Protein AF-A0A2H9LCH8-F1 (afdb_monomer_lite)

Foldseek 3Di:
DDDDDDDDDPVVVVLVVCCVVVVAVHSVRSVVVVVVVVCVVVVVDDPPVVVVVVVVVVVVVVVVVCVVVVNDDDDDPCVVCPVNNVVVD

Structure (mmCIF, N/CA/C/O backbone):
data_AF-A0A2H9LCH8-F1
#
_entry.id   AF-A0A2H9LCH8-F1
#
loop_
_atom_site.group_PDB
_atom_site.id
_atom_site.type_symbol
_atom_site.label_atom_id
_atom_site.label_alt_id
_atom_site.label_comp_id
_atom_site.label_asym_id
_atom_site.label_entity_id
_atom_site.label_seq_id
_atom_site.pdbx_PDB_ins_code
_atom_site.Cartn_x
_atom_site.Cartn_y
_atom_site.Cartn_z
_atom_site.occupancy
_atom_site.B_iso_or_equiv
_atom_site.auth_seq_id
_atom_site.auth_comp_id
_atom_site.auth_asym_id
_atom_site.auth_atom_id
_atom_site.pdbx_PDB_model_num
ATOM 1 N N . MET A 1 1 ? 12.220 9.901 1.846 1.00 53.00 1 MET A N 1
ATOM 2 C CA . MET A 1 1 ? 13.592 9.460 1.515 1.00 53.00 1 MET A CA 1
ATOM 3 C C . MET A 1 1 ? 13.736 9.507 0.002 1.00 53.00 1 MET A C 1
ATOM 5 O O . MET A 1 1 ? 12.855 8.995 -0.675 1.00 53.00 1 MET A O 1
ATOM 9 N N . MET A 1 2 ? 14.753 10.191 -0.520 1.00 59.88 2 MET A N 1
ATOM 10 C CA . MET A 1 2 ? 14.976 10.330 -1.963 1.00 59.88 2 MET A CA 1
ATOM 11 C C . MET A 1 2 ? 16.029 9.295 -2.371 1.00 59.88 2 MET A C 1
ATOM 13 O O . MET A 1 2 ? 17.115 9.283 -1.796 1.00 59.88 2 MET A O 1
ATOM 17 N N . LEU A 1 3 ? 15.677 8.382 -3.277 1.00 77.62 3 LEU A N 1
ATOM 18 C CA . LEU A 1 3 ? 16.552 7.301 -3.727 1.00 77.62 3 LEU A CA 1
ATOM 19 C C . LEU A 1 3 ? 17.025 7.619 -5.149 1.00 77.62 3 LEU A C 1
ATOM 21 O O . LEU A 1 3 ? 16.199 7.719 -6.055 1.00 77.62 3 LEU A O 1
ATOM 25 N N . ASN A 1 4 ? 18.33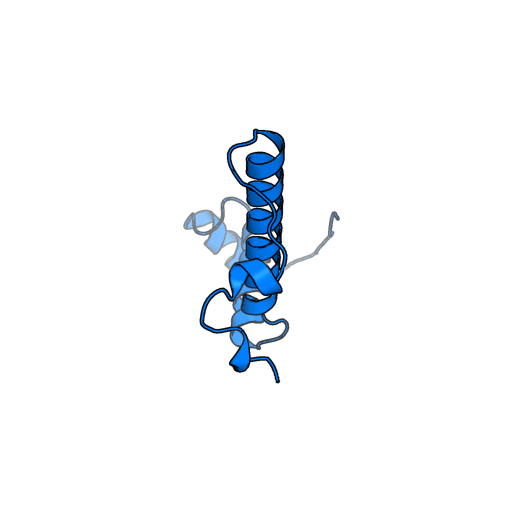5 7.764 -5.342 1.00 83.00 4 ASN A N 1
ATOM 26 C CA . ASN A 1 4 ? 18.920 7.906 -6.673 1.00 83.00 4 ASN A CA 1
ATOM 27 C C . ASN A 1 4 ? 19.208 6.511 -7.233 1.00 83.00 4 ASN A C 1
ATOM 29 O O . ASN A 1 4 ? 20.103 5.819 -6.753 1.00 83.00 4 ASN A O 1
ATOM 33 N N . LEU A 1 5 ? 18.431 6.103 -8.234 1.00 85.25 5 LEU A N 1
ATOM 34 C CA . LEU A 1 5 ? 18.600 4.846 -8.958 1.00 85.25 5 LEU A CA 1
ATOM 35 C C . LEU A 1 5 ? 19.038 5.142 -10.389 1.00 85.25 5 LEU A C 1
ATOM 37 O O . LEU A 1 5 ? 18.448 5.993 -11.053 1.00 85.25 5 LEU A O 1
ATOM 41 N N . LYS A 1 6 ? 20.039 4.403 -10.867 1.00 90.44 6 LYS A N 1
ATOM 42 C CA . LYS A 1 6 ? 20.383 4.343 -12.287 1.00 90.44 6 LYS A CA 1
ATOM 43 C C . LYS A 1 6 ? 19.773 3.064 -12.850 1.00 90.44 6 LYS A C 1
ATOM 45 O O . LYS A 1 6 ? 20.113 1.978 -12.387 1.00 90.44 6 LYS A O 1
ATOM 50 N N . ILE A 1 7 ? 18.838 3.206 -13.781 1.00 91.75 7 ILE A N 1
ATOM 51 C CA . ILE A 1 7 ? 18.157 2.094 -14.446 1.00 91.75 7 ILE A CA 1
ATOM 52 C C . ILE A 1 7 ? 18.432 2.259 -15.933 1.00 91.75 7 ILE A C 1
ATOM 54 O O . ILE A 1 7 ? 18.204 3.341 -16.460 1.00 91.75 7 ILE A O 1
ATOM 58 N N . GLU A 1 8 ? 18.960 1.219 -16.572 1.00 95.06 8 GLU A N 1
ATOM 59 C CA . GLU A 1 8 ? 19.366 1.240 -17.979 1.00 95.06 8 GLU A CA 1
ATOM 60 C C . GLU A 1 8 ? 18.914 -0.050 -18.672 1.00 95.06 8 GLU A C 1
ATOM 62 O O . GLU A 1 8 ? 18.791 -1.099 -18.031 1.00 95.06 8 GLU A O 1
ATOM 67 N N . GLY A 1 9 ? 18.697 0.025 -19.986 1.00 96.88 9 GLY A N 1
ATOM 68 C CA . GLY A 1 9 ? 18.289 -1.109 -20.817 1.00 96.88 9 GLY A CA 1
ATOM 69 C C . GLY A 1 9 ? 16.819 -1.490 -20.629 1.00 96.88 9 GLY A C 1
ATOM 70 O O . GLY A 1 9 ? 15.976 -0.645 -20.335 1.00 96.88 9 GLY A O 1
ATOM 71 N N . LEU A 1 10 ? 16.513 -2.784 -20.764 1.00 96.56 10 LEU A N 1
ATOM 72 C CA . LEU A 1 10 ? 15.141 -3.306 -20.727 1.00 96.56 10 LEU A CA 1
ATOM 73 C C . LEU A 1 10 ? 14.312 -2.848 -19.502 1.00 96.56 10 LEU A C 1
ATOM 75 O O . LEU A 1 10 ? 13.146 -2.505 -19.680 1.00 96.56 10 LEU A O 1
ATOM 79 N N . PRO A 1 11 ? 14.846 -2.787 -18.265 1.00 94.94 11 PRO A N 1
ATOM 80 C CA . PRO A 1 11 ? 14.078 -2.275 -17.130 1.00 94.94 11 PRO A CA 1
ATOM 81 C C . PRO A 1 11 ? 13.647 -0.808 -17.276 1.00 94.94 11 PRO A C 1
ATOM 83 O O . PRO A 1 11 ? 12.578 -0.441 -16.788 1.00 94.94 11 PRO A O 1
ATOM 86 N N . GLU A 1 12 ? 14.447 0.032 -17.942 1.00 96.56 12 GLU A N 1
ATOM 87 C CA . GLU A 1 12 ? 14.055 1.415 -18.230 1.00 96.56 12 GLU A CA 1
ATOM 88 C C . GLU A 1 12 ? 12.916 1.456 -19.254 1.00 96.56 12 GLU A C 1
ATOM 90 O O . GLU A 1 12 ? 11.948 2.188 -19.052 1.00 96.56 12 GLU A O 1
ATOM 95 N N . GLU A 1 13 ? 12.992 0.632 -20.300 1.00 97.69 13 GLU A N 1
ATOM 96 C CA . GLU A 1 13 ? 11.931 0.500 -21.306 1.00 97.69 13 GLU A CA 1
ATOM 97 C C . GLU A 1 13 ? 10.610 0.055 -20.668 1.00 97.69 13 GLU A C 1
ATOM 99 O O . GLU A 1 13 ? 9.575 0.675 -20.898 1.00 97.69 13 GLU A O 1
ATOM 104 N N . VAL A 1 14 ? 10.646 -0.944 -19.779 1.00 96.94 14 VAL A N 1
ATOM 105 C CA . VAL A 1 14 ? 9.461 -1.405 -19.038 1.00 96.94 14 VAL A CA 1
ATOM 106 C C . VAL A 1 14 ? 8.870 -0.286 -18.176 1.00 96.94 14 VAL A C 1
ATOM 108 O O . VAL A 1 14 ? 7.654 -0.106 -18.152 1.00 96.94 14 VAL A O 1
ATOM 111 N N . ILE A 1 15 ? 9.704 0.487 -17.473 1.00 96.75 15 ILE A N 1
ATOM 112 C CA . ILE A 1 15 ? 9.232 1.620 -16.663 1.00 96.75 15 ILE A CA 1
ATOM 113 C C . ILE A 1 15 ? 8.591 2.697 -17.541 1.00 96.75 15 ILE A C 1
ATOM 115 O O . ILE A 1 15 ? 7.561 3.249 -17.153 1.00 96.75 15 ILE A O 1
ATOM 119 N N . ASN A 1 16 ? 9.180 2.999 -18.699 1.00 97.19 16 ASN A N 1
ATOM 120 C CA . ASN A 1 16 ? 8.624 3.975 -19.633 1.00 97.19 16 ASN A CA 1
ATOM 121 C C . ASN A 1 16 ? 7.264 3.502 -20.163 1.00 97.19 16 ASN A C 1
ATOM 123 O O . ASN A 1 16 ? 6.301 4.260 -20.092 1.00 97.19 16 ASN A O 1
ATOM 127 N N . GLU A 1 17 ? 7.145 2.232 -20.555 1.00 97.94 17 GLU A N 1
ATOM 128 C CA . GLU A 1 17 ? 5.892 1.642 -21.036 1.00 97.94 17 GLU A CA 1
ATOM 129 C C . GLU A 1 17 ? 4.773 1.703 -19.978 1.00 97.94 17 GLU A C 1
ATOM 131 O O . GLU A 1 17 ? 3.620 1.999 -20.292 1.00 97.94 17 GLU A O 1
ATOM 136 N N . LEU A 1 18 ? 5.097 1.470 -18.697 1.00 97.50 18 LEU A N 1
ATOM 137 C CA . LEU A 1 18 ? 4.130 1.597 -17.597 1.00 97.50 18 LEU A CA 1
ATOM 138 C C . LEU A 1 18 ? 3.566 3.021 -17.485 1.00 97.50 18 LEU A C 1
ATOM 140 O O . LEU A 1 18 ? 2.390 3.196 -17.157 1.00 97.50 18 L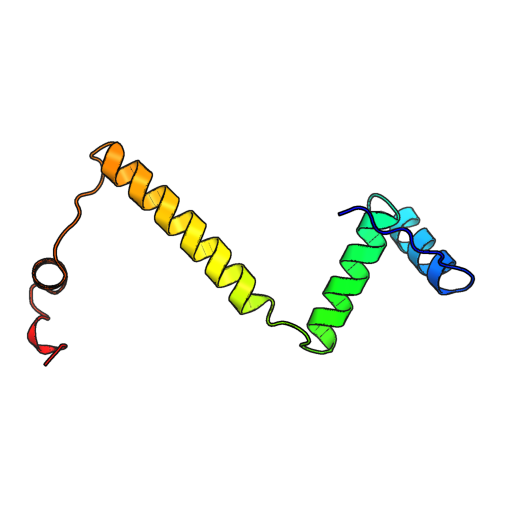EU A O 1
ATOM 144 N N . VAL A 1 19 ? 4.391 4.034 -17.751 1.00 97.88 19 VAL A N 1
ATOM 145 C CA . VAL A 1 19 ? 3.958 5.436 -17.744 1.00 97.88 19 VAL A CA 1
ATOM 146 C C . VAL A 1 19 ? 3.172 5.768 -19.011 1.00 97.88 19 VAL A C 1
ATOM 148 O O . VAL A 1 19 ? 2.099 6.357 -18.921 1.00 97.88 19 VAL A O 1
ATOM 151 N N . GLU A 1 20 ? 3.650 5.345 -20.183 1.00 98.19 20 GLU A N 1
ATOM 152 C CA . GLU A 1 20 ? 2.997 5.598 -21.476 1.00 98.19 20 GLU A CA 1
ATOM 153 C C . GLU A 1 20 ? 1.595 4.982 -21.559 1.00 98.19 20 GLU A C 1
ATOM 155 O O . GLU A 1 20 ? 0.674 5.594 -22.098 1.00 98.19 20 GLU A O 1
ATOM 160 N N . ARG A 1 21 ? 1.392 3.810 -20.946 1.00 97.81 21 ARG A N 1
ATOM 161 C CA . ARG A 1 21 ? 0.072 3.167 -20.837 1.00 97.81 21 ARG A CA 1
ATOM 162 C C . ARG A 1 21 ? -0.837 3.778 -19.771 1.00 97.81 21 ARG A C 1
ATOM 164 O O . ARG A 1 21 ? -1.970 3.327 -19.620 1.00 97.81 21 ARG A O 1
ATOM 171 N N . GLY A 1 22 ? -0.354 4.753 -19.002 1.00 96.88 22 GLY A N 1
ATOM 172 C CA . GLY A 1 22 ? -1.099 5.364 -17.904 1.00 96.88 22 GLY A CA 1
ATOM 173 C C . GLY A 1 22 ? -1.300 4.447 -16.694 1.00 96.88 22 GLY A C 1
ATOM 174 O O . GLY A 1 22 ? -2.163 4.720 -15.865 1.00 96.88 22 GLY A O 1
ATOM 175 N N . ILE A 1 23 ? -0.519 3.366 -16.574 1.00 97.06 23 ILE A N 1
ATOM 176 C CA . ILE A 1 23 ? -0.534 2.490 -15.389 1.00 97.06 23 ILE A CA 1
ATOM 177 C C . ILE A 1 23 ? 0.105 3.220 -14.198 1.00 97.06 23 ILE A C 1
ATOM 179 O O . ILE A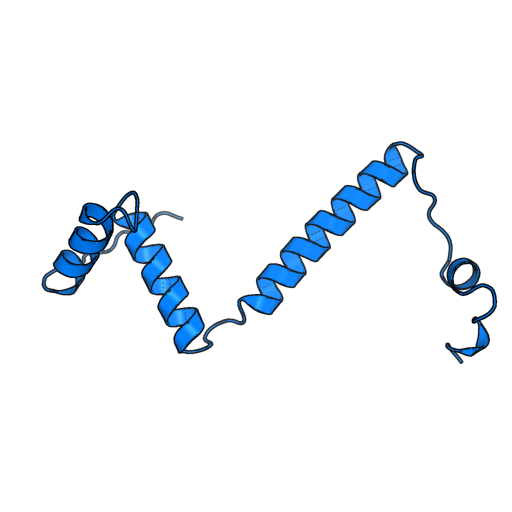 1 23 ? -0.326 3.053 -13.060 1.00 97.06 23 ILE A O 1
ATOM 183 N N . ALA A 1 24 ? 1.111 4.056 -14.466 1.00 97.69 24 ALA A N 1
ATOM 184 C CA . ALA A 1 24 ? 1.731 4.951 -13.498 1.00 97.69 24 ALA A CA 1
ATOM 185 C C . ALA A 1 24 ? 1.751 6.392 -14.027 1.00 97.69 24 ALA A C 1
ATOM 187 O O . ALA A 1 24 ? 1.939 6.622 -15.217 1.00 97.69 24 ALA A O 1
ATOM 188 N N . SER A 1 25 ? 1.638 7.382 -13.141 1.00 96.81 25 SER A N 1
ATOM 189 C CA . SER A 1 25 ? 1.721 8.803 -13.511 1.00 96.81 25 SER A CA 1
ATOM 190 C C . SER A 1 25 ? 3.150 9.279 -13.795 1.00 96.81 25 SER A C 1
ATOM 192 O O . SER A 1 25 ? 3.346 10.297 -14.454 1.00 96.81 25 SER A O 1
ATOM 194 N N . ASN A 1 26 ? 4.164 8.586 -13.265 1.00 96.19 26 ASN A N 1
ATOM 195 C CA . ASN A 1 26 ? 5.580 8.904 -13.457 1.00 96.19 26 ASN A CA 1
ATOM 196 C C . ASN A 1 26 ? 6.484 7.694 -13.164 1.00 96.19 26 ASN A C 1
ATOM 198 O O . ASN A 1 26 ? 6.060 6.715 -12.544 1.00 96.19 26 ASN A O 1
ATOM 202 N N . LYS A 1 27 ? 7.767 7.790 -13.547 1.00 94.12 27 LYS A N 1
ATOM 203 C CA . LYS A 1 27 ? 8.756 6.710 -13.361 1.00 94.12 27 LYS A CA 1
ATOM 204 C C . LYS A 1 27 ? 8.902 6.279 -11.896 1.00 94.12 27 LYS A C 1
ATOM 206 O O . LYS A 1 27 ? 9.039 5.093 -11.610 1.00 94.12 27 LYS A O 1
ATOM 211 N N . SER A 1 28 ? 8.855 7.218 -10.948 1.00 93.88 28 SER A N 1
ATOM 212 C CA . SER A 1 28 ? 8.976 6.890 -9.522 1.00 93.88 28 SER A CA 1
ATOM 213 C C . SER A 1 28 ? 7.783 6.088 -9.006 1.00 93.88 28 SER A C 1
ATOM 215 O O . SER A 1 28 ? 7.953 5.215 -8.159 1.00 93.88 28 SER A O 1
ATOM 217 N N . GLU A 1 29 ? 6.578 6.372 -9.494 1.00 94.62 29 GLU A N 1
ATOM 218 C CA . GLU A 1 29 ? 5.391 5.578 -9.187 1.00 94.62 29 GLU A CA 1
ATOM 219 C C . GLU A 1 29 ? 5.458 4.190 -9.822 1.00 94.62 29 GLU A C 1
ATOM 221 O O . GLU A 1 29 ? 5.217 3.210 -9.121 1.00 94.62 29 GLU A O 1
ATOM 226 N N . ALA A 1 30 ? 5.882 4.089 -11.083 1.00 96.00 30 ALA A N 1
ATOM 227 C CA . ALA A 1 30 ? 6.071 2.806 -11.758 1.00 96.00 30 ALA A CA 1
ATOM 228 C C . ALA A 1 30 ? 7.025 1.882 -10.977 1.00 96.00 30 ALA A C 1
ATOM 230 O O . ALA A 1 30 ? 6.712 0.714 -10.747 1.00 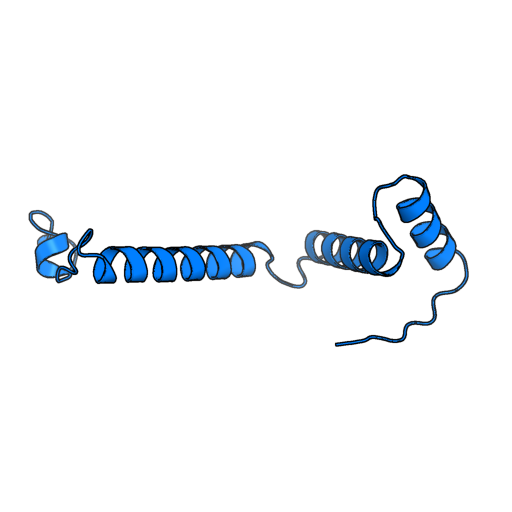96.00 30 ALA A O 1
ATOM 231 N N . ILE A 1 31 ? 8.146 2.422 -10.480 1.00 94.31 31 ILE A N 1
ATOM 232 C CA . ILE A 1 31 ? 9.096 1.675 -9.639 1.00 94.31 31 ILE A CA 1
ATOM 233 C C . ILE A 1 31 ? 8.429 1.193 -8.343 1.00 94.31 31 ILE A C 1
ATOM 235 O O . ILE A 1 31 ? 8.603 0.039 -7.955 1.00 94.31 31 ILE A O 1
ATOM 239 N N . ARG A 1 32 ? 7.646 2.046 -7.667 1.00 93.06 32 ARG A N 1
ATOM 240 C CA . ARG A 1 32 ? 6.930 1.651 -6.440 1.00 93.06 32 ARG A CA 1
ATOM 241 C C . ARG A 1 32 ? 5.926 0.532 -6.705 1.00 93.06 32 ARG A C 1
ATOM 243 O O . ARG A 1 32 ? 5.883 -0.419 -5.930 1.00 93.06 32 ARG A O 1
ATOM 250 N N . LEU A 1 33 ? 5.162 0.622 -7.792 1.00 94.00 33 LEU A N 1
ATOM 251 C CA . LEU A 1 33 ? 4.210 -0.417 -8.189 1.00 94.00 33 LEU A CA 1
ATOM 252 C C . LEU A 1 33 ? 4.916 -1.746 -8.469 1.00 94.00 33 LEU A C 1
ATOM 254 O O . LEU A 1 33 ? 4.472 -2.780 -7.978 1.00 94.00 33 LEU A O 1
ATOM 258 N N . ALA A 1 34 ? 6.048 -1.719 -9.176 1.00 92.88 34 ALA A N 1
ATOM 259 C CA . ALA A 1 34 ? 6.847 -2.915 -9.424 1.00 92.88 34 ALA A CA 1
ATOM 260 C C . ALA A 1 34 ? 7.349 -3.551 -8.116 1.00 92.88 34 ALA A C 1
ATOM 262 O O . ALA A 1 34 ? 7.226 -4.760 -7.935 1.00 92.88 34 ALA A O 1
ATOM 263 N N . ILE A 1 35 ? 7.857 -2.750 -7.171 1.00 92.06 35 ILE A N 1
ATOM 264 C CA . ILE A 1 35 ? 8.297 -3.245 -5.855 1.00 92.06 35 ILE A CA 1
ATOM 265 C C . ILE A 1 35 ? 7.137 -3.901 -5.099 1.00 92.06 35 ILE A C 1
ATOM 267 O O . ILE A 1 35 ? 7.313 -4.980 -4.538 1.00 92.06 35 ILE A O 1
ATOM 271 N N . LEU A 1 36 ? 5.955 -3.277 -5.091 1.00 91.06 36 LEU A N 1
ATOM 272 C CA . LEU A 1 36 ? 4.773 -3.838 -4.434 1.00 91.06 36 LEU A CA 1
ATOM 273 C C . LEU A 1 36 ? 4.323 -5.145 -5.093 1.00 91.06 36 LEU A C 1
ATOM 275 O O . LEU A 1 36 ? 4.032 -6.105 -4.384 1.00 91.06 36 LEU A O 1
ATOM 279 N N . HIS A 1 37 ? 4.334 -5.204 -6.425 1.00 90.94 37 HIS A N 1
ATOM 280 C CA . HIS A 1 37 ? 4.024 -6.417 -7.175 1.00 90.94 37 HIS A CA 1
ATOM 281 C C . HIS A 1 37 ? 4.981 -7.564 -6.821 1.00 90.94 37 HIS A C 1
ATOM 283 O O . HIS A 1 37 ? 4.543 -8.674 -6.534 1.00 90.94 37 HIS A O 1
ATOM 289 N N . TYR A 1 38 ? 6.287 -7.291 -6.762 1.00 90.50 38 TYR A N 1
ATOM 290 C CA . TYR A 1 38 ? 7.276 -8.287 -6.350 1.00 90.50 38 TYR A CA 1
ATOM 291 C C . TYR A 1 38 ? 7.146 -8.690 -4.882 1.00 90.50 38 TYR A C 1
ATOM 293 O O . TYR A 1 38 ? 7.339 -9.858 -4.551 1.00 90.50 38 TYR A O 1
ATOM 301 N N . ASN A 1 39 ? 6.809 -7.750 -3.998 1.00 88.31 39 ASN A N 1
ATOM 302 C CA . ASN A 1 39 ? 6.557 -8.060 -2.598 1.00 88.31 39 ASN A CA 1
ATOM 303 C C . ASN A 1 39 ? 5.362 -9.008 -2.436 1.00 88.31 39 ASN A C 1
ATOM 305 O O . ASN A 1 39 ? 5.452 -9.937 -1.641 1.00 88.31 39 ASN A O 1
ATOM 309 N N . ASP A 1 40 ? 4.280 -8.788 -3.188 1.00 85.44 40 ASP A N 1
ATOM 310 C CA . ASP A 1 40 ? 3.112 -9.676 -3.213 1.00 85.44 40 ASP A CA 1
ATOM 311 C C . ASP A 1 40 ? 3.475 -11.061 -3.773 1.00 85.44 40 ASP A C 1
ATOM 313 O O . ASP A 1 40 ? 3.149 -12.080 -3.170 1.00 85.44 40 ASP A O 1
ATOM 317 N N . HIS A 1 41 ? 4.252 -11.102 -4.861 1.00 87.81 41 HIS A N 1
ATOM 318 C CA . HIS A 1 41 ? 4.682 -12.349 -5.495 1.00 87.81 41 HIS A CA 1
ATOM 319 C C . HIS A 1 41 ? 5.582 -13.217 -4.599 1.00 87.81 41 HIS A C 1
ATOM 321 O O . HIS A 1 41 ? 5.417 -14.433 -4.547 1.00 87.81 41 HIS A O 1
ATOM 327 N N . TYR A 1 42 ? 6.541 -12.603 -3.900 1.00 88.75 42 TYR A N 1
ATOM 328 C CA . TYR A 1 42 ? 7.528 -13.316 -3.081 1.00 88.75 42 TYR A CA 1
ATOM 329 C C . TYR A 1 42 ? 7.194 -13.350 -1.584 1.00 88.75 42 TYR A C 1
ATOM 331 O O . TYR A 1 42 ? 7.918 -13.980 -0.817 1.00 88.75 42 TYR A O 1
ATOM 339 N N . GLY A 1 43 ? 6.136 -12.664 -1.145 1.00 83.50 43 GLY A N 1
ATOM 340 C CA . GLY A 1 43 ? 5.746 -12.594 0.264 1.00 83.50 43 GLY A CA 1
ATOM 341 C C . GLY A 1 43 ? 6.813 -11.977 1.178 1.00 83.50 43 GLY A C 1
ATOM 342 O O . GLY A 1 43 ? 6.896 -12.352 2.344 1.00 83.50 43 GLY A O 1
ATOM 343 N N . ILE A 1 44 ? 7.646 -11.059 0.665 1.00 81.81 44 ILE A N 1
ATOM 344 C CA . ILE A 1 44 ? 8.820 -10.524 1.391 1.00 81.81 44 ILE A CA 1
ATOM 345 C C . ILE A 1 44 ? 8.394 -9.815 2.684 1.00 81.81 44 ILE A C 1
ATOM 347 O O . ILE A 1 44 ? 9.035 -9.964 3.725 1.00 81.81 44 ILE A O 1
ATOM 351 N N . LYS A 1 45 ? 7.307 -9.042 2.625 1.00 77.69 45 LYS A N 1
ATOM 352 C CA . LYS A 1 45 ? 6.621 -8.485 3.790 1.00 77.69 45 LYS A CA 1
ATOM 353 C C . LYS A 1 45 ? 5.116 -8.729 3.692 1.00 77.69 45 LYS A C 1
ATOM 355 O O . LYS A 1 45 ? 4.545 -8.485 2.624 1.00 77.69 45 LYS A O 1
ATOM 360 N N . PRO A 1 46 ? 4.456 -9.128 4.794 1.00 69.62 46 PRO A N 1
ATOM 361 C CA . PRO A 1 46 ? 3.010 -9.283 4.823 1.00 69.62 46 PRO A CA 1
ATOM 362 C C . PRO A 1 46 ? 2.334 -7.917 4.648 1.00 69.62 46 PRO A C 1
ATOM 364 O O . PRO A 1 46 ? 2.282 -7.096 5.560 1.00 69.62 46 PRO A O 1
ATOM 367 N N . ILE A 1 47 ? 1.798 -7.670 3.449 1.00 68.62 47 ILE A N 1
ATOM 368 C CA . ILE A 1 47 ? 1.037 -6.446 3.140 1.00 68.62 47 ILE A CA 1
ATOM 369 C C . ILE A 1 47 ? -0.226 -6.376 4.009 1.00 68.62 47 ILE A C 1
ATOM 371 O O . ILE A 1 47 ? -0.624 -5.297 4.440 1.00 68.62 47 ILE A O 1
ATOM 375 N N . LYS A 1 48 ? -0.837 -7.537 4.284 1.00 67.25 48 LYS A N 1
ATOM 376 C CA . LYS A 1 48 ? -2.068 -7.649 5.075 1.00 67.25 48 LYS A CA 1
ATOM 377 C C . LYS A 1 48 ? -1.888 -7.148 6.503 1.00 67.25 48 LYS A C 1
ATOM 379 O O . LYS A 1 48 ? -2.695 -6.341 6.934 1.00 67.25 48 LYS A O 1
ATOM 384 N N . GLU A 1 49 ? -0.817 -7.550 7.182 1.00 67.75 49 GLU A N 1
ATOM 385 C CA . GLU A 1 49 ? -0.538 -7.107 8.557 1.00 67.75 49 GLU A CA 1
ATOM 386 C C . GLU A 1 49 ? -0.339 -5.589 8.619 1.00 67.75 49 GLU A C 1
ATOM 388 O O . GLU A 1 49 ? -0.943 -4.917 9.448 1.00 67.75 49 GLU A O 1
ATOM 393 N N . TYR A 1 50 ? 0.409 -5.015 7.670 1.00 68.75 50 TYR A N 1
ATOM 394 C CA . TYR A 1 50 ? 0.610 -3.565 7.619 1.00 68.75 50 TYR A CA 1
ATOM 395 C C . TYR A 1 50 ? -0.697 -2.793 7.376 1.00 68.75 50 TYR A C 1
ATOM 397 O O . TYR A 1 50 ? -0.935 -1.749 7.983 1.00 68.75 50 TYR A O 1
ATOM 405 N N . LEU A 1 51 ? -1.558 -3.309 6.493 1.00 73.19 51 LEU A N 1
ATOM 406 C CA . LEU A 1 51 ? -2.858 -2.705 6.212 1.00 73.19 51 LEU A CA 1
ATOM 407 C C . LEU A 1 51 ? -3.814 -2.840 7.407 1.00 73.19 51 LEU A C 1
ATOM 409 O O . LEU A 1 51 ? -4.547 -1.901 7.710 1.00 73.19 51 LEU A O 1
ATOM 413 N N . GLU A 1 52 ? -3.811 -3.988 8.086 1.00 75.75 52 GLU A N 1
ATOM 414 C CA . GLU A 1 52 ? -4.605 -4.229 9.294 1.00 75.75 52 GLU A CA 1
ATOM 415 C C . GLU A 1 52 ? -4.190 -3.295 10.431 1.00 75.75 52 GLU A C 1
ATOM 417 O O . GLU A 1 52 ? -5.061 -2.657 11.028 1.00 75.75 52 GLU A O 1
ATOM 422 N N . ASP A 1 53 ? -2.888 -3.128 10.664 1.00 79.38 53 ASP A N 1
ATOM 423 C CA . ASP A 1 53 ? -2.356 -2.190 11.652 1.00 79.38 53 ASP A CA 1
ATOM 424 C C . ASP A 1 53 ? -2.763 -0.748 11.327 1.00 79.38 53 ASP A C 1
ATOM 426 O O . ASP A 1 53 ? -3.253 -0.019 12.193 1.00 79.38 53 ASP A O 1
ATOM 430 N N . GLU A 1 54 ? -2.636 -0.322 10.066 1.00 79.56 54 GLU A N 1
ATOM 431 C CA . GLU A 1 54 ? -3.024 1.030 9.659 1.00 79.56 54 GLU A CA 1
ATOM 432 C C . GLU A 1 54 ? -4.534 1.271 9.844 1.00 79.56 54 GLU A C 1
ATOM 434 O O . GLU A 1 54 ? -4.958 2.321 10.344 1.00 79.56 54 GLU A O 1
ATOM 439 N N . LEU A 1 55 ? -5.365 0.289 9.483 1.00 82.25 55 LEU A N 1
ATOM 440 C CA . LEU A 1 55 ? -6.813 0.347 9.680 1.00 82.25 55 LEU A CA 1
ATOM 441 C C . LEU A 1 55 ? -7.186 0.359 11.167 1.00 82.25 55 LEU A C 1
ATOM 443 O O . LEU A 1 55 ? -8.077 1.121 11.560 1.00 82.25 55 LEU A O 1
ATOM 447 N N . ALA A 1 56 ? -6.503 -0.433 11.996 1.00 86.38 56 ALA A N 1
ATOM 448 C CA . ALA A 1 56 ? -6.689 -0.456 13.442 1.00 86.38 56 ALA A CA 1
ATOM 449 C C . ALA A 1 56 ? -6.353 0.908 14.060 1.00 86.38 56 ALA A C 1
ATOM 451 O O . ALA A 1 56 ? -7.172 1.462 14.797 1.00 86.38 56 ALA A O 1
ATOM 452 N N . VAL A 1 57 ? -5.219 1.507 13.684 1.00 90.94 57 VAL A N 1
ATOM 453 C CA . VAL A 1 57 ? -4.806 2.843 14.143 1.00 90.94 57 VAL A CA 1
ATOM 454 C C . VAL A 1 57 ? -5.842 3.902 13.760 1.00 90.94 57 VAL A C 1
ATOM 456 O O . VAL A 1 57 ? -6.307 4.650 14.624 1.00 90.94 57 VAL A O 1
ATOM 459 N N . ARG A 1 58 ? -6.280 3.938 12.493 1.00 89.56 58 ARG A N 1
ATOM 460 C CA . ARG A 1 58 ? -7.327 4.873 12.038 1.00 89.56 58 ARG A CA 1
ATOM 461 C C . ARG A 1 58 ? -8.629 4.681 12.811 1.00 89.56 58 ARG A C 1
ATOM 463 O O . ARG A 1 58 ? -9.305 5.653 13.156 1.00 89.56 58 ARG A O 1
ATOM 470 N N . LYS A 1 59 ? -8.996 3.428 13.097 1.00 91.50 59 LYS A N 1
ATOM 471 C CA . LYS A 1 59 ? -10.194 3.121 13.877 1.00 91.50 59 LYS A CA 1
ATOM 472 C C . LYS A 1 59 ? -10.069 3.625 15.310 1.00 91.50 59 LYS A C 1
ATOM 474 O O . LYS A 1 59 ? -11.027 4.223 15.794 1.00 91.50 59 LYS A O 1
ATOM 479 N N . MET A 1 60 ? -8.929 3.413 15.965 1.00 90.81 60 MET A N 1
ATOM 480 C CA . MET A 1 60 ? -8.670 3.906 17.320 1.00 90.81 60 MET A CA 1
ATOM 481 C C . MET A 1 60 ? -8.769 5.433 17.381 1.00 90.81 60 MET A C 1
ATOM 483 O O . MET A 1 60 ? -9.557 5.946 18.168 1.00 90.81 60 MET A O 1
ATOM 487 N N . GLN A 1 61 ? -8.109 6.148 16.466 1.00 93.62 61 GLN A N 1
ATOM 488 C CA . GLN A 1 61 ? -8.181 7.615 16.386 1.00 93.62 61 GLN A CA 1
ATOM 489 C C . GLN A 1 61 ? -9.617 8.123 16.208 1.00 93.62 61 GLN A C 1
ATOM 491 O O . GLN A 1 61 ? -10.060 9.037 16.904 1.00 93.62 61 GLN A O 1
ATOM 496 N N . TYR A 1 62 ? -10.386 7.495 15.312 1.00 93.50 62 TYR A N 1
ATOM 497 C CA . TYR A 1 62 ? -11.797 7.831 15.140 1.00 93.50 62 TYR A CA 1
ATOM 498 C C . TYR A 1 62 ? -12.599 7.610 16.430 1.00 93.50 62 TYR A C 1
ATOM 500 O O . TYR A 1 62 ? -13.456 8.426 16.772 1.00 93.50 62 TYR A O 1
ATOM 508 N N . LEU A 1 63 ? -12.360 6.504 17.141 1.00 91.75 63 LEU A N 1
ATOM 509 C CA . LEU A 1 63 ? -13.038 6.218 18.405 1.00 91.75 63 LEU A CA 1
ATOM 510 C C . LEU A 1 63 ? -12.698 7.263 19.469 1.00 91.75 63 LEU A C 1
ATOM 512 O O . LEU A 1 63 ? -13.624 7.756 20.116 1.00 91.75 63 LEU A O 1
ATOM 516 N N . ASP A 1 64 ? -11.429 7.649 19.582 1.00 92.00 64 ASP A N 1
ATOM 517 C CA . ASP A 1 64 ? -10.966 8.684 20.507 1.00 92.00 64 ASP A CA 1
ATOM 518 C C . ASP A 1 64 ? -11.642 10.029 20.227 1.00 92.00 64 ASP A C 1
ATOM 520 O O . ASP A 1 64 ? -12.152 10.673 21.145 1.00 92.00 64 ASP A O 1
ATOM 524 N N . GLU A 1 65 ? -11.775 10.422 18.957 1.00 94.12 65 GLU A N 1
ATOM 525 C CA . GLU A 1 65 ? -12.529 11.624 18.595 1.00 94.12 65 GLU A CA 1
ATOM 526 C C . GLU A 1 65 ? -14.006 11.548 18.997 1.00 94.12 65 GLU A C 1
ATOM 528 O O . GLU A 1 65 ? -14.589 12.543 19.433 1.00 94.12 65 GLU A O 1
ATOM 533 N N . GLN A 1 66 ? -14.653 10.394 18.806 1.00 92.81 66 GLN A N 1
ATOM 534 C CA . GLN A 1 66 ? -16.056 10.230 19.190 1.00 92.81 66 GLN A CA 1
ATOM 535 C C . GLN A 1 66 ? -16.229 10.279 20.712 1.00 92.81 66 GLN A C 1
ATOM 537 O O . GLN A 1 66 ? -17.231 10.819 21.182 1.00 92.81 66 GLN A O 1
ATOM 542 N N . ILE A 1 67 ? -15.269 9.744 21.470 1.00 92.56 67 ILE A N 1
ATOM 543 C CA . ILE A 1 67 ? -15.237 9.836 22.934 1.00 92.56 67 ILE A CA 1
ATOM 544 C C . ILE A 1 67 ? -15.049 11.296 23.358 1.00 92.56 67 ILE A C 1
ATOM 546 O O . ILE A 1 67 ? -15.834 11.796 24.160 1.00 92.56 67 ILE A O 1
ATOM 550 N N . ALA A 1 68 ? -14.093 12.014 22.758 1.00 91.75 68 A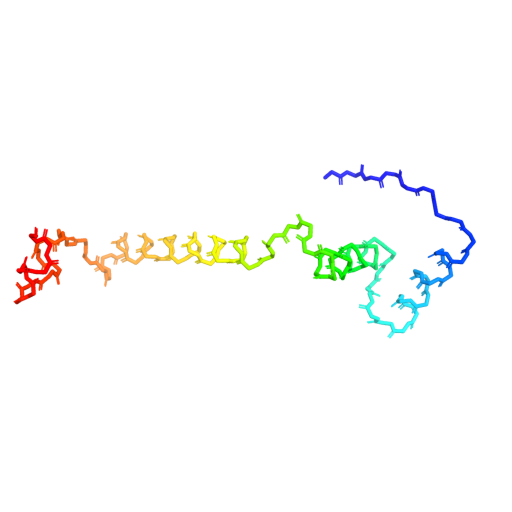LA A N 1
ATOM 551 C CA . ALA A 1 68 ? -13.847 13.430 23.036 1.00 91.75 68 ALA A CA 1
ATOM 552 C C . ALA A 1 68 ? -15.071 14.313 22.730 1.00 91.75 68 ALA A C 1
ATOM 554 O O . ALA A 1 68 ? -15.371 15.250 23.464 1.00 91.75 68 ALA A O 1
ATOM 555 N N . LYS A 1 69 ? -15.830 13.978 21.678 1.00 93.94 69 LYS A N 1
ATOM 556 C CA . LYS A 1 69 ? -17.094 14.643 21.312 1.00 93.94 69 LYS A CA 1
ATOM 557 C C . LYS A 1 69 ? -18.288 14.198 22.176 1.00 93.94 69 LYS A C 1
ATOM 559 O O . LYS A 1 69 ? -19.415 14.590 21.883 1.00 93.94 69 LYS A O 1
ATOM 564 N N . GLY A 1 70 ? -18.081 13.343 23.182 1.00 90.50 70 GLY A N 1
ATOM 565 C CA . GLY A 1 70 ? -19.127 12.817 24.067 1.00 90.50 70 GLY A CA 1
ATOM 566 C C . GLY A 1 70 ? -20.119 11.859 23.394 1.00 90.50 70 GLY A C 1
ATOM 567 O O . GLY A 1 70 ? -21.129 11.497 23.989 1.00 90.50 70 GLY A O 1
ATOM 568 N N . LYS A 1 71 ? -19.852 11.433 22.152 1.00 89.19 71 LYS A N 1
ATOM 569 C CA . LYS A 1 71 ? -20.720 10.538 21.365 1.00 89.19 71 LYS A CA 1
ATOM 570 C C . LYS A 1 71 ? -20.534 9.065 21.719 1.00 89.19 71 LYS A C 1
ATOM 572 O O . LYS A 1 71 ? -21.336 8.226 21.311 1.00 89.19 71 LYS A O 1
ATOM 577 N N . ARG A 1 72 ? -19.461 8.733 22.438 1.00 87.56 72 ARG A N 1
ATOM 578 C CA . ARG A 1 72 ? -19.153 7.386 22.924 1.00 87.56 72 ARG A CA 1
ATOM 579 C C . ARG A 1 72 ? -18.661 7.449 24.360 1.00 87.56 72 ARG A C 1
ATOM 581 O O . ARG A 1 72 ? -18.003 8.406 24.753 1.00 87.56 72 ARG A O 1
ATOM 588 N N . LYS A 1 73 ? -18.960 6.398 25.121 1.00 86.31 73 LYS A N 1
ATOM 589 C CA . LYS A 1 73 ? -18.512 6.230 26.502 1.00 86.31 73 LYS A CA 1
ATOM 590 C C . LYS A 1 73 ? -17.555 5.046 26.578 1.00 86.31 73 LYS A C 1
ATOM 592 O O . LYS A 1 73 ? -17.853 3.984 26.036 1.00 86.31 73 LYS A O 1
ATOM 597 N N . LEU A 1 74 ? -16.429 5.240 27.256 1.00 86.31 74 LEU A N 1
ATOM 598 C CA . LEU A 1 74 ? -15.551 4.143 27.646 1.00 86.31 74 LEU A CA 1
ATOM 599 C C . LEU A 1 74 ? -16.215 3.372 28.784 1.00 86.31 74 LEU A C 1
ATOM 601 O O . LEU A 1 74 ? -16.644 3.961 29.777 1.00 86.31 74 LEU A O 1
ATOM 605 N N . ILE A 1 75 ? -16.319 2.063 28.605 1.00 88.12 75 ILE A N 1
ATOM 606 C CA . ILE A 1 75 ? -16.844 1.131 29.599 1.00 88.12 75 ILE A CA 1
ATOM 607 C C . ILE A 1 75 ? -15.750 0.124 29.936 1.00 88.12 75 ILE A C 1
ATOM 609 O O . ILE A 1 75 ? -14.890 -0.178 29.107 1.00 88.12 75 ILE A O 1
ATOM 613 N N . SER A 1 76 ? -15.766 -0.384 31.160 1.00 84.56 76 SER A N 1
ATOM 614 C CA . SER A 1 76 ? -14.842 -1.430 31.588 1.00 84.56 76 SER A CA 1
ATOM 615 C C . SER A 1 76 ? -15.138 -2.755 30.876 1.00 84.56 76 SER A C 1
ATOM 617 O O . SER A 1 76 ? -16.267 -3.015 30.455 1.00 84.56 76 SER A O 1
ATOM 619 N N . ALA A 1 77 ? -14.141 -3.642 30.790 1.00 79.44 77 ALA A N 1
ATOM 620 C CA . ALA A 1 77 ? -14.321 -4.973 30.203 1.00 79.44 77 ALA A CA 1
ATOM 621 C C . ALA A 1 77 ? -15.466 -5.756 30.878 1.00 79.44 77 ALA A C 1
ATOM 623 O O . ALA A 1 77 ? -16.261 -6.411 30.207 1.00 79.44 77 ALA A O 1
ATOM 624 N N . LYS A 1 78 ? -15.607 -5.616 32.203 1.00 79.94 78 LYS A N 1
ATOM 625 C CA . LYS A 1 78 ? -16.672 -6.248 32.992 1.00 79.94 78 LYS A CA 1
ATOM 626 C C . LYS A 1 78 ? -18.065 -5.733 32.616 1.00 79.94 78 LYS A C 1
ATOM 628 O O . LYS A 1 78 ? -19.002 -6.522 32.529 1.00 79.94 78 LYS A O 1
ATOM 633 N N . GLU A 1 79 ? -18.199 -4.431 32.370 1.00 84.00 79 GLU A N 1
ATOM 634 C CA . GLU A 1 79 ? -19.453 -3.826 31.903 1.00 84.00 79 GLU A CA 1
ATOM 635 C C . GLU A 1 79 ? -19.773 -4.235 30.460 1.00 84.00 79 GLU A C 1
ATOM 637 O O . GLU A 1 79 ? -20.926 -4.534 30.157 1.00 84.00 79 GLU A O 1
ATOM 642 N N . ALA A 1 80 ? -18.761 -4.302 29.589 1.00 82.25 80 ALA A N 1
ATOM 643 C CA . ALA A 1 80 ? -18.919 -4.697 28.190 1.00 82.25 80 ALA A CA 1
ATOM 644 C C . ALA A 1 80 ? -19.400 -6.149 28.032 1.00 82.25 80 ALA A C 1
ATOM 646 O O . ALA A 1 80 ? -20.228 -6.436 27.169 1.00 82.25 80 ALA A O 1
ATOM 647 N N . LEU A 1 81 ? -18.912 -7.059 28.879 1.00 81.38 81 LEU A N 1
ATOM 648 C CA . LEU A 1 81 ? -19.306 -8.470 28.854 1.00 81.38 81 LEU A CA 1
ATOM 649 C C . LEU A 1 81 ? -20.750 -8.684 29.301 1.00 81.38 81 LEU A C 1
ATOM 651 O O . LEU A 1 81 ? -21.393 -9.627 28.839 1.00 81.38 81 LEU A O 1
ATOM 655 N N . GLY A 1 82 ? -21.271 -7.833 30.188 1.00 83.62 82 GLY A N 1
ATOM 656 C CA . GLY A 1 82 ? -22.638 -7.921 30.695 1.00 83.62 82 GLY A CA 1
ATOM 657 C C . GLY A 1 82 ? -23.001 -9.339 31.155 1.00 83.62 82 GLY A C 1
ATOM 658 O O . GLY A 1 82 ? -22.510 -9.823 32.172 1.00 83.62 82 GLY A O 1
ATOM 659 N N . LYS A 1 83 ? -23.864 -10.018 3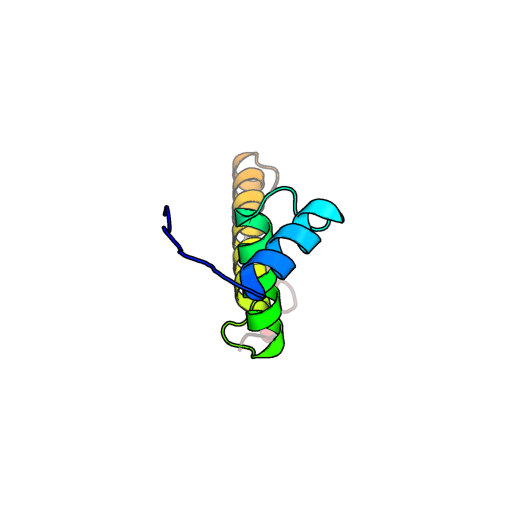0.385 1.00 76.12 83 LYS A N 1
ATOM 660 C CA . LYS A 1 83 ? -24.341 -11.386 30.667 1.00 76.12 83 LYS A CA 1
ATOM 661 C C . LYS A 1 83 ? -23.315 -12.492 30.368 1.00 76.12 83 LYS A C 1
ATOM 663 O O . LYS A 1 83 ? -23.513 -13.621 30.807 1.00 76.12 83 LYS A O 1
ATOM 668 N N . TYR A 1 84 ? -22.244 -12.184 29.641 1.00 78.75 84 TYR A N 1
ATOM 669 C CA . TYR A 1 84 ? -21.208 -13.125 29.201 1.00 78.75 84 TYR A CA 1
ATOM 670 C C . TYR A 1 84 ? -19.941 -13.083 30.063 1.00 78.75 84 TYR A C 1
ATOM 672 O O . TYR A 1 84 ? -18.898 -13.584 29.655 1.00 78.75 84 TYR A O 1
ATOM 680 N N . SER A 1 85 ? -20.015 -12.508 31.266 1.00 71.12 85 SER A N 1
ATOM 681 C CA . SER A 1 85 ? -18.877 -12.392 32.190 1.00 71.12 85 SER A CA 1
ATOM 682 C C . SER A 1 85 ? -18.176 -13.723 32.495 1.00 71.12 85 SER A C 1
ATOM 684 O O . SER A 1 85 ? -16.989 -13.718 32.793 1.00 71.12 85 SER A O 1
ATOM 686 N N . LYS A 1 86 ? -18.891 -14.847 32.369 1.00 73.25 86 LYS A N 1
ATOM 687 C CA . LYS A 1 86 ? -18.389 -16.212 32.595 1.00 73.25 86 LYS A CA 1
ATOM 688 C C . LYS A 1 86 ? -17.445 -16.752 31.507 1.00 73.25 86 LYS A C 1
ATOM 690 O O . LYS A 1 86 ? -16.953 -17.857 31.660 1.00 73.25 86 LYS A O 1
ATOM 695 N N . LEU A 1 87 ? -17.239 -16.039 30.395 1.00 72.44 87 LEU A N 1
ATOM 696 C CA . LEU A 1 87 ? -16.382 -16.496 29.285 1.00 72.44 87 LEU A CA 1
ATOM 697 C C . LEU A 1 87 ? -14.899 -16.100 29.431 1.00 72.44 87 LEU A C 1
ATOM 699 O O . LEU A 1 87 ? -14.106 -16.432 28.556 1.00 72.44 87 LEU A O 1
ATOM 703 N N . LEU A 1 88 ? -14.537 -15.358 30.483 1.00 63.12 88 LEU A N 1
ATOM 704 C CA . LEU A 1 88 ? -13.159 -14.924 30.771 1.00 63.12 88 LEU A CA 1
ATOM 705 C C . LEU A 1 88 ? -12.541 -15.604 32.008 1.00 63.12 88 LEU A C 1
ATOM 707 O O . LEU A 1 88 ? -11.461 -15.194 32.432 1.00 63.12 88 LEU A O 1
ATOM 711 N N . GLU A 1 89 ? -13.223 -16.592 32.592 1.00 59.09 89 GLU A N 1
ATOM 712 C CA . GLU A 1 89 ? -12.652 -17.495 33.610 1.00 59.09 89 GLU A CA 1
ATOM 713 C C . GLU A 1 89 ? -11.928 -18.665 32.935 1.00 59.09 89 GLU A C 1
ATOM 715 O O . GLU A 1 89 ? -10.846 -19.040 33.439 1.00 59.09 89 GLU A O 1
#

Sequence (89 aa):
MMLNLKIEGLPEEVINELVERGIASNKSEAIRLAILHYNDHYGIKPIKEYLEDELAVRKMQYLDEQIAKGKRKLISAKEALGKYSKLLE

Radius of gyration: 22.99 Å; chains: 1; bounding box: 45×32×55 Å

pLDDT: mean 86.61, std 10.33, range [53.0, 98.19]

Secondary structure (DSSP, 8-state):
--------SHHHHHHHHHHHTTSSSSHHHHHHHHHHHHHHHHTSS-HHHHHHHHHHHHHHHHHHHHHHTTSS----HHHHHGGGGGG--